Protein AF-A0AAW2SWG0-F1 (afdb_monomer)

Secondary structure (DSSP, 8-state):
------------SPPTT----EEE-GGG-SSS---EEEEEES---TTB-SSSPPEEEE-TTSEEEEEE-BSSTTSPPEEEEEEEEEPPTT-EEEEE-SS-EEEEEEEEEEEEEEEESGGGTGGG-PPP------------------------------

Structure (mmCIF, N/CA/C/O backbone):
data_AF-A0AAW2SWG0-F1
#
_entry.id   AF-A0AAW2SWG0-F1
#
loop_
_atom_site.group_PDB
_atom_site.id
_atom_site.type_symbol
_atom_site.label_atom_id
_atom_site.label_alt_id
_atom_site.label_comp_id
_atom_site.label_asym_id
_atom_site.label_entity_id
_atom_site.label_seq_id
_atom_site.pdbx_PDB_ins_code
_atom_site.Cartn_x
_atom_site.Cartn_y
_atom_site.Cartn_z
_atom_site.occupancy
_atom_site.B_iso_or_equiv
_atom_site.auth_seq_id
_atom_site.auth_comp_id
_atom_site.auth_asym_id
_atom_site.auth_atom_id
_atom_site.pdbx_PDB_model_num
ATOM 1 N N . MET A 1 1 ? 18.431 31.755 -22.287 1.00 36.84 1 MET A N 1
ATOM 2 C CA . MET A 1 1 ? 17.868 30.401 -22.483 1.00 36.84 1 MET A CA 1
ATOM 3 C C . MET A 1 1 ? 18.322 29.543 -21.317 1.00 36.84 1 MET A C 1
ATOM 5 O O . MET A 1 1 ? 19.520 29.498 -21.082 1.00 36.84 1 MET A O 1
ATOM 9 N N . ALA A 1 2 ? 17.406 28.931 -20.565 1.00 37.53 2 ALA A N 1
ATOM 10 C CA . ALA A 1 2 ? 17.761 27.982 -19.509 1.00 37.53 2 ALA A CA 1
ATOM 11 C C . ALA A 1 2 ? 17.718 26.562 -20.091 1.00 37.53 2 ALA A C 1
ATOM 13 O O . ALA A 1 2 ? 16.670 26.133 -20.570 1.00 37.53 2 ALA A O 1
ATOM 14 N N . GLY A 1 3 ? 18.856 25.865 -20.097 1.00 44.31 3 GLY A N 1
ATOM 15 C CA . GLY A 1 3 ? 18.927 24.469 -20.525 1.00 44.31 3 GLY A CA 1
ATOM 16 C C . GLY A 1 3 ? 18.360 23.554 -19.443 1.00 44.31 3 GLY A C 1
ATOM 17 O O . GLY A 1 3 ? 18.832 23.576 -18.308 1.00 44.31 3 GLY A O 1
ATOM 18 N N . ILE A 1 4 ? 17.346 22.762 -19.790 1.00 52.12 4 ILE A N 1
ATOM 19 C CA . ILE A 1 4 ? 16.762 21.763 -18.891 1.00 52.12 4 ILE A CA 1
ATOM 20 C C . ILE A 1 4 ? 17.564 20.470 -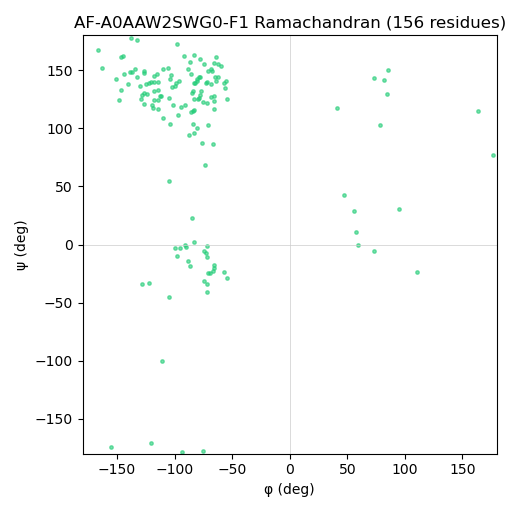19.064 1.00 52.12 4 ILE A C 1
ATOM 22 O O . ILE A 1 4 ? 17.300 19.681 -19.971 1.00 52.12 4 ILE A O 1
ATOM 26 N N . ASN A 1 5 ? 18.573 20.267 -18.217 1.00 50.31 5 ASN A N 1
ATOM 27 C CA . ASN A 1 5 ? 19.383 19.050 -18.236 1.00 50.31 5 ASN A CA 1
ATOM 28 C C . ASN A 1 5 ? 18.612 17.885 -17.591 1.00 50.31 5 ASN A C 1
ATOM 30 O O . ASN A 1 5 ? 18.75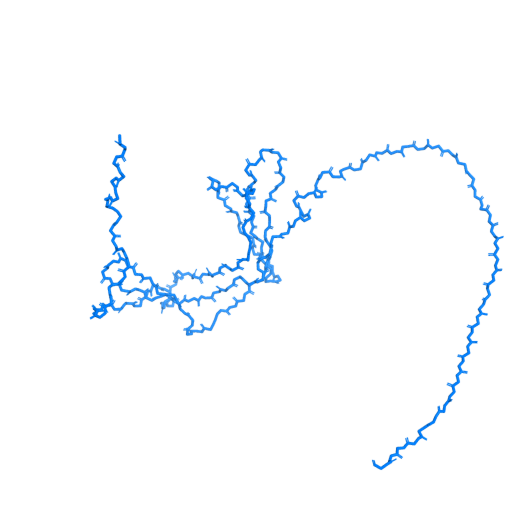2 17.616 -16.399 1.00 50.31 5 ASN A O 1
ATOM 34 N N . ASN A 1 6 ? 17.814 17.178 -18.395 1.00 52.88 6 ASN A N 1
ATOM 35 C CA . ASN A 1 6 ? 17.182 15.906 -18.027 1.00 52.88 6 ASN A CA 1
ATOM 36 C C . ASN A 1 6 ? 18.218 14.765 -18.020 1.00 52.88 6 ASN A C 1
ATOM 38 O O . ASN A 1 6 ? 18.191 13.888 -18.881 1.00 52.88 6 ASN A O 1
ATOM 42 N N . SER A 1 7 ? 19.157 14.786 -17.074 1.00 59.69 7 SER A N 1
ATOM 43 C CA . SER A 1 7 ? 20.226 13.787 -16.979 1.00 59.69 7 SER A CA 1
ATOM 44 C C . SER A 1 7 ? 20.301 13.143 -15.592 1.00 59.69 7 SER A C 1
ATOM 46 O O . SER A 1 7 ? 20.613 13.824 -14.616 1.00 59.69 7 SER A O 1
ATOM 48 N N . ASN A 1 8 ? 20.145 11.813 -15.572 1.00 54.28 8 ASN A N 1
ATOM 49 C CA . ASN A 1 8 ? 20.609 10.871 -14.538 1.00 54.28 8 ASN A CA 1
ATOM 50 C C . ASN A 1 8 ? 19.640 10.438 -13.416 1.00 54.28 8 ASN A C 1
ATOM 52 O O . ASN A 1 8 ? 20.111 10.033 -12.354 1.00 54.28 8 ASN A O 1
ATOM 56 N N . GLU A 1 9 ? 18.327 10.368 -13.658 1.00 50.59 9 GLU A N 1
ATOM 57 C CA . GLU A 1 9 ? 17.571 9.257 -13.049 1.00 50.59 9 GLU A CA 1
ATOM 58 C C . GLU A 1 9 ? 17.735 8.041 -13.979 1.00 50.59 9 GLU A C 1
ATOM 60 O O . GLU A 1 9 ? 17.338 8.123 -15.147 1.00 50.59 9 GLU A O 1
ATOM 65 N N . PRO A 1 10 ? 18.391 6.944 -13.549 1.00 59.41 10 PRO A N 1
ATOM 66 C CA . PRO A 1 10 ? 18.485 5.750 -14.379 1.00 59.41 10 PRO A CA 1
ATOM 67 C C . PRO A 1 10 ? 17.078 5.203 -14.625 1.00 59.41 10 PRO A C 1
ATOM 69 O O . PRO A 1 10 ? 16.231 5.238 -13.733 1.00 59.41 10 PRO A O 1
ATOM 72 N N . SER A 1 11 ? 16.828 4.660 -15.819 1.00 68.06 11 SER A N 1
ATOM 73 C CA . SER A 1 11 ? 15.576 3.954 -16.108 1.00 68.06 11 SER A CA 1
ATOM 74 C C . SER A 1 11 ? 15.509 2.673 -15.274 1.00 68.06 11 SER A C 1
ATOM 76 O O . SER A 1 11 ? 15.877 1.599 -15.740 1.00 68.06 11 SER A O 1
ATOM 78 N N . THR A 1 12 ? 15.016 2.793 -14.043 1.00 76.62 12 THR A N 1
ATOM 79 C CA . THR A 1 12 ? 14.764 1.687 -13.111 1.00 76.62 12 THR A CA 1
ATOM 80 C C . THR A 1 12 ? 13.567 0.833 -13.523 1.00 76.62 12 THR A C 1
ATOM 82 O O . THR A 1 12 ? 13.271 -0.148 -12.856 1.00 76.62 12 THR A O 1
ATOM 85 N N . ALA A 1 13 ? 12.873 1.164 -14.616 1.00 87.81 13 ALA A N 1
ATOM 86 C CA . ALA A 1 13 ? 11.860 0.298 -15.204 1.00 87.81 13 ALA A CA 1
ATOM 87 C C . ALA A 1 13 ? 12.506 -0.928 -15.887 1.00 87.81 13 ALA A C 1
ATOM 89 O O . ALA A 1 13 ? 13.524 -0.774 -16.570 1.00 87.81 13 ALA A O 1
ATOM 90 N N . PRO A 1 14 ? 11.917 -2.133 -15.764 1.00 91.31 14 PRO A N 1
ATOM 91 C CA . PRO A 1 14 ? 12.372 -3.299 -16.513 1.00 91.31 14 PRO A CA 1
ATOM 92 C C . PRO A 1 14 ? 12.164 -3.071 -18.014 1.00 91.31 14 PRO A C 1
ATOM 94 O O . PRO A 1 14 ? 11.156 -2.502 -18.438 1.00 91.31 14 PRO A O 1
ATOM 97 N N . GLN A 1 15 ? 13.118 -3.519 -18.825 1.00 91.94 15 GLN A N 1
ATOM 98 C CA . GLN A 1 15 ? 13.037 -3.405 -20.277 1.00 91.94 15 GLN A CA 1
ATOM 99 C C . GLN A 1 15 ? 12.152 -4.511 -20.857 1.00 91.94 15 GLN A C 1
ATOM 101 O O . GLN A 1 15 ? 12.180 -5.651 -20.391 1.00 91.94 15 GLN A O 1
ATOM 106 N N . ALA A 1 16 ? 11.382 -4.167 -21.891 1.00 90.75 16 ALA A N 1
ATOM 107 C CA . ALA A 1 16 ? 10.619 -5.139 -22.665 1.00 90.75 16 ALA A CA 1
ATOM 108 C C . ALA A 1 16 ? 11.547 -6.182 -23.313 1.00 90.75 16 ALA A C 1
ATOM 110 O O . ALA A 1 16 ? 12.724 -5.914 -23.553 1.00 90.75 16 ALA A O 1
ATOM 111 N N . ASP A 1 17 ? 11.003 -7.373 -23.564 1.00 91.44 17 ASP A N 1
ATOM 112 C CA . ASP A 1 17 ? 11.646 -8.487 -24.281 1.00 91.44 17 ASP A CA 1
ATOM 113 C C . ASP A 1 17 ? 12.978 -8.999 -23.689 1.00 91.44 17 ASP A C 1
ATOM 115 O O . ASP A 1 17 ? 13.658 -9.842 -24.279 1.00 91.44 17 ASP A O 1
ATOM 119 N N . ARG A 1 18 ? 13.330 -8.556 -22.474 1.00 93.88 18 ARG A N 1
ATOM 120 C CA . ARG A 1 18 ? 14.480 -9.032 -21.702 1.00 93.88 18 ARG A CA 1
ATOM 121 C C . ARG A 1 18 ? 14.044 -10.002 -20.605 1.00 93.88 18 ARG A C 1
ATOM 123 O O . ARG A 1 18 ? 13.113 -9.742 -19.847 1.00 93.88 18 ARG A O 1
ATOM 130 N N . TRP A 1 19 ? 14.781 -11.103 -20.479 1.00 95.19 19 TRP A N 1
ATOM 131 C CA . TRP A 1 19 ? 14.636 -12.044 -19.370 1.00 95.19 19 TRP A CA 1
ATOM 132 C C . TRP A 1 19 ? 15.363 -11.538 -18.120 1.00 95.19 19 TRP A C 1
ATOM 134 O O . TRP A 1 19 ? 16.472 -11.004 -18.197 1.00 95.19 19 TRP A O 1
ATOM 144 N N . TYR A 1 20 ? 14.731 -11.742 -16.967 1.00 95.44 20 TYR A N 1
ATOM 145 C CA . TYR A 1 20 ? 15.202 -11.305 -15.657 1.00 95.44 20 TYR A CA 1
ATOM 146 C C . TYR A 1 20 ? 15.086 -12.449 -14.650 1.00 95.44 20 TYR A C 1
ATOM 148 O O . TYR A 1 20 ? 14.120 -13.214 -14.681 1.00 95.44 20 TYR A O 1
ATOM 156 N N . ASN A 1 21 ? 16.046 -12.545 -13.730 1.00 96.44 21 ASN A N 1
ATOM 157 C CA . ASN A 1 21 ? 15.982 -13.520 -12.645 1.00 96.44 21 ASN A CA 1
ATOM 158 C C . ASN A 1 21 ? 14.857 -13.155 -11.667 1.00 96.44 21 ASN A C 1
ATOM 160 O O . ASN A 1 21 ? 14.704 -11.988 -11.303 1.00 96.44 21 ASN A O 1
ATOM 164 N N . LEU A 1 22 ? 14.110 -14.164 -11.214 1.00 96.12 22 LEU A N 1
ATOM 165 C CA . LEU A 1 22 ? 13.064 -14.033 -10.202 1.00 96.12 22 LEU A CA 1
ATOM 166 C C . LEU A 1 22 ? 13.487 -14.742 -8.915 1.00 96.12 22 LEU A C 1
ATOM 168 O O . LEU A 1 22 ? 13.819 -15.925 -8.930 1.00 96.12 22 LEU A O 1
ATOM 172 N N . THR A 1 23 ? 13.424 -14.032 -7.792 1.00 95.75 23 THR A N 1
ATOM 173 C CA . THR A 1 23 ? 13.702 -14.577 -6.457 1.00 95.75 23 THR A CA 1
ATOM 174 C C . THR A 1 23 ? 12.472 -14.487 -5.556 1.00 95.75 23 THR A C 1
ATOM 176 O O . THR A 1 23 ? 11.692 -13.535 -5.634 1.00 95.75 23 THR A O 1
ATOM 179 N N . LEU A 1 24 ? 12.292 -15.476 -4.675 1.00 93.62 24 LEU A N 1
ATOM 180 C CA . LEU A 1 24 ? 11.300 -15.404 -3.601 1.00 93.62 24 LEU A CA 1
ATOM 181 C C . LEU A 1 24 ? 11.893 -14.637 -2.415 1.00 93.62 24 LEU A C 1
ATOM 183 O O . LEU A 1 24 ? 12.963 -14.979 -1.905 1.00 93.62 24 LEU A O 1
ATOM 187 N N . GLY A 1 25 ? 11.195 -13.589 -1.988 1.00 92.00 25 GLY A N 1
ATOM 188 C CA . GLY A 1 25 ? 11.597 -12.734 -0.882 1.00 92.00 25 GLY A CA 1
ATOM 189 C C . GLY A 1 25 ? 11.386 -13.356 0.500 1.00 92.00 25 GLY A C 1
ATOM 190 O O . GLY A 1 25 ? 10.977 -14.511 0.649 1.00 92.00 25 GLY A O 1
ATOM 191 N N . SER A 1 26 ? 11.693 -12.590 1.550 1.00 91.31 26 SER A N 1
ATOM 192 C CA . SER A 1 26 ? 11.654 -13.114 2.922 1.00 91.31 26 SER A CA 1
ATOM 193 C C . SER A 1 26 ? 10.237 -13.405 3.413 1.00 91.31 26 SER A C 1
ATOM 195 O O . SER A 1 26 ? 10.075 -14.274 4.263 1.00 91.31 26 SER A O 1
ATOM 197 N N . SER A 1 27 ? 9.218 -12.748 2.851 1.00 90.56 27 SER A N 1
ATOM 198 C CA . SER A 1 27 ? 7.790 -12.984 3.133 1.00 90.56 27 SER A CA 1
ATOM 199 C C . SER A 1 27 ? 7.327 -14.436 2.962 1.00 90.56 27 SER A C 1
ATOM 201 O O . SER A 1 27 ? 6.397 -14.847 3.651 1.00 90.56 27 SER A O 1
ATOM 203 N N . PHE A 1 28 ? 7.973 -15.205 2.079 1.00 88.62 28 PHE A N 1
ATOM 204 C CA . PHE A 1 28 ? 7.670 -16.616 1.810 1.00 88.62 28 PHE A CA 1
ATOM 205 C C . PHE A 1 28 ? 8.331 -17.593 2.799 1.00 88.62 28 PHE A C 1
ATOM 207 O O . PHE A 1 28 ? 8.195 -18.801 2.641 1.00 88.62 28 PHE A O 1
ATOM 214 N N . LYS A 1 29 ? 9.067 -17.097 3.804 1.00 86.88 29 LYS A N 1
ATOM 215 C CA . LYS A 1 29 ? 9.724 -17.921 4.830 1.00 86.88 29 LYS A CA 1
ATOM 216 C C . LYS A 1 29 ? 8.886 -17.951 6.110 1.00 86.88 29 LYS A C 1
ATOM 218 O O . LYS A 1 29 ? 8.390 -16.913 6.551 1.00 86.88 29 LYS A O 1
ATOM 223 N N . ASP A 1 30 ? 8.774 -19.116 6.743 1.00 71.62 30 ASP A N 1
ATOM 224 C CA . ASP A 1 30 ? 7.912 -19.291 7.923 1.00 71.62 30 ASP A CA 1
ATOM 225 C C . ASP A 1 30 ? 8.476 -18.657 9.205 1.00 71.62 30 ASP A C 1
ATOM 227 O O . ASP A 1 30 ? 7.719 -18.160 10.040 1.00 71.62 30 ASP A O 1
ATOM 231 N N . GLN A 1 31 ? 9.804 -18.607 9.367 1.00 62.44 31 GLN A N 1
ATOM 232 C CA . GLN A 1 31 ? 10.417 -17.951 10.526 1.00 62.44 31 GLN A CA 1
ATOM 233 C C . GLN A 1 31 ? 10.552 -16.435 10.339 1.00 62.44 31 GLN A C 1
ATOM 235 O O . GLN A 1 31 ? 11.326 -15.963 9.508 1.00 62.44 31 GLN A O 1
ATOM 240 N N . ASN A 1 32 ? 9.836 -15.691 11.190 1.00 60.19 32 ASN A N 1
ATOM 241 C CA . ASN A 1 32 ? 9.989 -14.253 11.450 1.00 60.19 32 ASN A CA 1
ATOM 242 C C . ASN A 1 32 ? 10.096 -13.368 10.188 1.00 60.19 32 ASN A C 1
ATOM 244 O O . ASN A 1 32 ? 10.932 -12.469 10.093 1.00 60.19 32 ASN A O 1
ATOM 248 N N . SER A 1 33 ? 9.256 -13.650 9.193 1.00 71.25 33 SER A N 1
ATOM 249 C CA . SER A 1 33 ? 9.274 -12.965 7.904 1.00 71.25 33 SER A CA 1
ATOM 250 C C . SER A 1 33 ? 8.618 -11.585 7.924 1.00 71.25 33 SER A C 1
ATOM 252 O O . SER A 1 33 ? 7.582 -11.369 8.559 1.00 71.25 33 SER A O 1
ATOM 254 N N . SER A 1 34 ? 9.193 -10.660 7.147 1.00 80.62 34 SER A N 1
ATOM 255 C CA . SER A 1 34 ? 8.643 -9.325 6.902 1.00 80.62 34 SER A CA 1
ATOM 256 C C . SER A 1 34 ? 7.204 -9.407 6.385 1.00 80.62 34 SER A C 1
ATOM 258 O O . SER A 1 34 ? 6.922 -10.066 5.382 1.00 80.62 34 SER A O 1
ATOM 260 N N . LYS A 1 35 ? 6.278 -8.725 7.066 1.00 87.56 35 LYS A N 1
ATOM 261 C CA . LYS A 1 35 ? 4.847 -8.749 6.736 1.00 87.56 35 LYS A CA 1
ATOM 262 C C . LYS A 1 35 ? 4.458 -7.543 5.888 1.00 87.56 35 LYS A C 1
ATOM 264 O O . LYS A 1 35 ? 4.437 -6.413 6.368 1.00 87.56 35 LYS A O 1
ATOM 269 N N . PHE A 1 36 ? 4.115 -7.799 4.628 1.00 91.50 36 PHE A N 1
ATOM 270 C CA . PHE A 1 36 ? 3.686 -6.773 3.680 1.00 91.50 36 PHE A CA 1
ATOM 271 C C . PHE A 1 36 ? 2.186 -6.486 3.813 1.00 91.50 36 PHE A C 1
ATOM 273 O O . PHE A 1 36 ? 1.357 -7.403 3.810 1.00 91.50 36 PHE A O 1
ATOM 280 N N . CYS A 1 37 ? 1.847 -5.200 3.920 1.00 92.19 37 CYS A N 1
ATOM 281 C CA . CYS A 1 37 ? 0.480 -4.708 4.052 1.00 92.19 37 CYS A CA 1
ATOM 282 C C . CYS A 1 37 ? 0.207 -3.590 3.036 1.00 92.19 37 CYS A C 1
ATOM 284 O O . CYS A 1 37 ? 1.035 -2.695 2.876 1.00 92.19 37 CYS A O 1
ATOM 286 N N . THR A 1 38 ? -0.950 -3.611 2.370 1.00 93.94 38 THR A N 1
ATOM 287 C CA . THR A 1 38 ? -1.335 -2.578 1.387 1.00 93.94 38 THR A CA 1
ATOM 288 C C . THR A 1 38 ? -2.375 -1.613 1.946 1.00 93.94 38 THR A C 1
ATOM 290 O O . THR A 1 38 ? -3.332 -2.051 2.583 1.00 93.94 38 THR A O 1
ATOM 293 N N . PHE A 1 39 ? -2.272 -0.331 1.598 1.00 94.62 39 PHE A N 1
ATOM 294 C CA . PHE A 1 39 ? -3.224 0.715 1.976 1.00 94.62 39 PHE A CA 1
ATOM 295 C C . PHE A 1 39 ? -3.817 1.324 0.707 1.00 94.62 39 PHE A C 1
ATOM 297 O O . PHE A 1 39 ? -3.075 1.868 -0.108 1.00 94.62 39 PHE A O 1
ATOM 304 N N . ARG A 1 40 ? -5.142 1.242 0.530 1.00 90.81 40 ARG A N 1
ATOM 305 C CA . ARG A 1 40 ? -5.841 1.870 -0.603 1.00 90.81 40 ARG A CA 1
ATOM 306 C C . ARG A 1 40 ? -6.773 2.966 -0.103 1.00 90.81 40 ARG A C 1
ATOM 308 O O . ARG A 1 40 ? -7.733 2.672 0.605 1.00 90.81 40 ARG A O 1
ATOM 315 N N . TYR A 1 41 ? -6.487 4.196 -0.515 1.00 91.62 41 TYR A N 1
ATOM 316 C CA . TYR A 1 41 ? -7.275 5.398 -0.262 1.00 91.62 41 TYR A CA 1
ATOM 317 C C . TYR A 1 41 ? -7.578 6.097 -1.592 1.00 91.62 41 TYR A C 1
ATOM 319 O O . TYR A 1 41 ? -6.752 6.068 -2.503 1.00 91.62 41 TYR A O 1
ATOM 327 N N . ASP A 1 42 ? -8.739 6.743 -1.691 1.00 89.62 42 ASP A N 1
ATOM 328 C CA . ASP A 1 42 ? -9.193 7.380 -2.939 1.00 89.62 42 ASP A CA 1
ATOM 329 C C . ASP A 1 42 ? -8.908 8.898 -2.980 1.00 89.62 42 ASP A C 1
ATOM 331 O O . ASP A 1 42 ? -9.055 9.541 -4.015 1.00 89.62 42 ASP A O 1
ATOM 335 N N . PHE A 1 43 ? -8.493 9.496 -1.854 1.00 89.44 43 PHE A N 1
ATOM 336 C CA . PHE A 1 43 ? -8.211 10.931 -1.739 1.00 89.44 43 PHE A CA 1
ATOM 337 C C . PHE A 1 43 ? -7.072 11.212 -0.753 1.00 89.44 43 PHE A C 1
ATOM 339 O O . PHE A 1 43 ? -7.093 10.712 0.372 1.00 89.44 43 PHE A O 1
ATOM 346 N N . LYS A 1 44 ? -6.113 12.062 -1.146 1.00 89.56 44 LYS A N 1
ATOM 347 C CA . LYS A 1 44 ? -5.071 12.604 -0.263 1.00 89.56 44 LYS A CA 1
ATOM 348 C C . LYS A 1 44 ? -5.322 14.100 -0.020 1.00 89.56 44 LYS A C 1
ATOM 350 O O . LYS A 1 44 ? -5.107 14.885 -0.942 1.00 89.56 44 LYS A O 1
ATOM 355 N N . PRO A 1 45 ? -5.745 14.516 1.188 1.00 91.25 45 PRO A N 1
ATOM 356 C CA . PRO A 1 45 ? -5.878 15.926 1.537 1.00 91.25 45 PRO A CA 1
ATOM 357 C C . PRO A 1 45 ? -4.558 16.688 1.370 1.00 91.25 45 PRO A C 1
ATOM 359 O O . PRO A 1 45 ? -3.497 16.208 1.775 1.00 91.25 45 PRO A O 1
ATOM 362 N N . ALA A 1 46 ? -4.636 17.911 0.840 1.00 92.62 46 ALA A N 1
ATOM 363 C CA . ALA A 1 46 ? -3.495 18.827 0.750 1.00 92.62 46 ALA A CA 1
ATOM 364 C C . ALA A 1 46 ? -2.987 19.297 2.129 1.00 92.62 46 ALA A C 1
ATOM 366 O O . ALA A 1 46 ? -1.859 19.765 2.239 1.00 92.62 46 ALA A O 1
ATOM 367 N N . SER A 1 47 ? -3.802 19.142 3.177 1.00 91.88 47 SER A N 1
ATOM 368 C CA . SER A 1 47 ? -3.478 19.487 4.563 1.00 91.88 47 SER A CA 1
ATOM 369 C C . SER A 1 47 ? -2.522 18.514 5.262 1.00 91.88 47 SER A C 1
ATOM 371 O O . SER A 1 47 ? -2.128 18.792 6.387 1.00 91.88 47 SER A O 1
ATOM 373 N N . ILE A 1 48 ? -2.140 17.387 4.650 1.00 93.94 48 ILE A N 1
ATOM 374 C CA . ILE A 1 48 ? -1.166 16.460 5.249 1.00 93.94 48 ILE A CA 1
ATOM 375 C C . ILE A 1 48 ? 0.236 17.072 5.205 1.00 93.94 48 ILE A C 1
ATOM 377 O O . ILE A 1 48 ? 0.772 17.311 4.120 1.00 93.94 48 ILE A O 1
ATOM 381 N N . ASP A 1 49 ? 0.860 17.230 6.373 1.00 93.56 49 ASP A N 1
ATOM 382 C CA . ASP A 1 49 ? 2.295 17.493 6.453 1.00 93.56 49 ASP A CA 1
ATOM 383 C C . ASP A 1 49 ? 3.076 16.268 5.946 1.00 93.56 49 ASP A C 1
ATOM 385 O O . ASP A 1 49 ? 2.901 15.146 6.423 1.00 93.56 49 ASP A O 1
ATOM 389 N N . LYS A 1 50 ? 3.931 16.486 4.943 1.00 91.81 50 LYS A N 1
ATOM 390 C CA . LYS A 1 50 ? 4.778 15.450 4.332 1.00 91.81 50 LYS A CA 1
ATOM 391 C C . LYS A 1 50 ? 6.123 15.287 5.047 1.00 91.81 50 LYS A C 1
ATOM 393 O O . LYS A 1 50 ? 6.805 14.299 4.801 1.00 91.81 50 LYS A O 1
ATOM 398 N N . ASN A 1 51 ? 6.500 16.243 5.897 1.00 93.19 51 ASN A N 1
ATOM 399 C CA . ASN A 1 51 ? 7.780 16.262 6.606 1.00 93.19 51 ASN A CA 1
ATOM 400 C C . ASN A 1 51 ? 7.723 15.477 7.927 1.00 93.19 51 ASN A C 1
ATOM 402 O O . ASN A 1 51 ? 8.757 15.086 8.465 1.00 93.19 51 ASN A O 1
ATOM 406 N N . GLN A 1 52 ? 6.518 15.225 8.445 1.00 91.88 52 GLN A N 1
ATOM 407 C CA . GLN A 1 52 ? 6.288 14.458 9.667 1.00 91.88 52 GLN A CA 1
ATOM 408 C C . GLN A 1 52 ? 5.800 13.037 9.361 1.00 91.88 52 GLN A C 1
ATOM 410 O O . GLN A 1 52 ? 5.064 12.786 8.406 1.00 91.88 52 GLN A O 1
ATOM 415 N N . ARG A 1 53 ? 6.208 12.081 10.204 1.00 94.38 53 ARG A N 1
ATOM 416 C CA . ARG A 1 53 ? 5.742 10.691 10.118 1.00 94.38 53 ARG A CA 1
ATOM 417 C C . ARG A 1 53 ? 4.290 10.596 10.591 1.00 94.38 53 ARG A C 1
ATOM 419 O O . ARG A 1 53 ? 3.929 11.199 11.598 1.00 94.38 53 ARG A O 1
ATOM 426 N N . GLY A 1 54 ? 3.484 9.806 9.886 1.00 93.12 54 GLY A N 1
ATOM 427 C CA . GLY A 1 54 ? 2.159 9.410 10.361 1.00 93.12 54 GLY A CA 1
ATOM 428 C C . GLY A 1 54 ? 2.228 8.295 11.409 1.00 93.12 54 GLY A C 1
ATOM 429 O O . GLY A 1 54 ? 3.214 7.559 11.480 1.00 93.12 54 GLY A O 1
ATOM 430 N N . ALA A 1 55 ? 1.160 8.152 12.189 1.00 94.62 55 ALA A N 1
ATOM 431 C CA . ALA A 1 55 ? 0.951 7.054 13.127 1.00 94.62 55 ALA A CA 1
ATOM 432 C C . ALA A 1 55 ? -0.100 6.069 12.590 1.00 94.62 55 ALA A C 1
ATOM 434 O O . ALA A 1 55 ? -0.997 6.438 11.830 1.00 94.62 55 ALA A O 1
ATOM 435 N N . LEU A 1 56 ? 0.010 4.801 12.991 1.00 94.50 56 LEU A N 1
ATOM 436 C CA . LEU A 1 56 ? -0.944 3.755 12.638 1.00 94.50 56 LEU A CA 1
ATOM 437 C C . LEU A 1 56 ? -1.404 3.014 13.889 1.00 94.50 56 LEU A C 1
ATOM 439 O O . LEU A 1 56 ? -0.597 2.449 14.624 1.00 94.50 56 LEU A O 1
ATOM 443 N N . HIS A 1 57 ? -2.717 2.963 14.076 1.00 94.56 57 HIS A N 1
ATOM 444 C CA . HIS A 1 57 ? -3.367 2.298 15.193 1.00 94.56 57 HIS A CA 1
ATOM 445 C C . HIS A 1 57 ? -4.258 1.175 14.656 1.00 94.56 57 HIS A C 1
ATOM 447 O O . HIS A 1 57 ? -5.127 1.410 13.818 1.00 94.56 57 HIS A O 1
ATOM 453 N N . LYS A 1 58 ? -4.045 -0.056 15.134 1.00 92.06 58 LYS A N 1
ATOM 454 C CA . LYS A 1 58 ? -4.949 -1.193 14.904 1.00 92.06 58 LYS A CA 1
ATOM 455 C C . LYS A 1 58 ? -5.734 -1.451 16.188 1.00 92.06 58 LYS A C 1
ATOM 457 O O . LYS A 1 58 ? -5.124 -1.666 17.233 1.00 92.06 58 LYS A O 1
ATOM 462 N N . SER A 1 59 ? -7.058 -1.485 16.103 1.00 90.31 59 SER A N 1
ATOM 463 C CA . SER A 1 59 ? -7.938 -1.867 17.210 1.00 90.31 59 SER A CA 1
ATOM 464 C C . SER A 1 59 ? -8.381 -3.338 17.113 1.00 90.31 59 SER A C 1
ATOM 466 O O . SER A 1 59 ? -8.051 -4.058 16.164 1.00 90.31 59 SER A O 1
ATOM 468 N N . LYS A 1 60 ? -9.066 -3.830 18.155 1.00 83.62 60 LYS A N 1
ATOM 469 C CA . LYS A 1 60 ? -9.446 -5.252 18.298 1.00 83.62 60 LYS A CA 1
ATOM 470 C C . LYS A 1 60 ? -10.542 -5.694 17.315 1.00 83.62 60 LYS A C 1
ATOM 472 O O . LYS A 1 60 ? -10.611 -6.864 16.972 1.00 83.62 60 LYS A O 1
ATOM 477 N N . ASP A 1 61 ? -11.349 -4.756 16.838 1.00 89.00 61 ASP A N 1
ATOM 478 C CA . ASP A 1 61 ? -12.473 -4.898 15.902 1.00 89.00 61 ASP A CA 1
ATOM 479 C C . ASP A 1 61 ? -12.047 -4.870 14.419 1.00 89.00 61 ASP A C 1
ATOM 481 O O . ASP A 1 61 ? -12.830 -4.514 13.543 1.00 89.00 61 ASP A O 1
ATOM 485 N N . ASN A 1 62 ? -10.784 -5.197 14.117 1.00 91.38 62 ASN A N 1
ATOM 486 C CA . ASN A 1 62 ? -10.164 -5.093 12.785 1.00 91.38 62 ASN A CA 1
ATOM 487 C C . ASN A 1 62 ? -10.146 -3.686 12.156 1.00 91.38 62 ASN A C 1
ATOM 489 O O . ASN A 1 62 ? -9.576 -3.516 11.074 1.00 91.38 62 ASN A O 1
ATOM 493 N N . LYS A 1 63 ? -10.680 -2.663 12.825 1.00 94.31 63 LYS A N 1
ATOM 494 C CA . LYS A 1 63 ? -10.540 -1.267 12.419 1.00 94.31 63 LYS A CA 1
ATOM 495 C C . LYS A 1 63 ? -9.071 -0.822 12.491 1.00 94.31 63 LYS A C 1
ATOM 497 O O . LYS A 1 63 ? -8.275 -1.260 13.328 1.00 94.31 63 LYS A O 1
ATOM 502 N N . VAL A 1 64 ? -8.705 0.027 11.538 1.00 95.69 64 VAL A N 1
ATOM 503 C CA . VAL A 1 64 ? -7.387 0.647 11.414 1.00 95.69 64 VAL A CA 1
ATOM 504 C C . VAL A 1 64 ? -7.582 2.146 11.272 1.00 95.69 64 VAL A C 1
ATOM 506 O O . VAL A 1 64 ? -8.328 2.595 10.401 1.00 95.69 64 VAL A O 1
ATOM 509 N N . THR A 1 65 ? -6.873 2.904 12.100 1.00 95.50 65 THR A N 1
ATOM 510 C CA . THR A 1 65 ? -6.812 4.362 12.039 1.00 95.50 65 THR A CA 1
ATOM 511 C C . THR A 1 65 ? -5.399 4.775 11.641 1.00 95.50 65 THR A C 1
ATOM 513 O O . THR A 1 65 ? -4.426 4.331 12.251 1.00 95.50 65 THR A O 1
ATOM 516 N N . VAL A 1 66 ? -5.279 5.607 10.608 1.00 95.38 66 VAL A N 1
ATOM 517 C CA . VAL A 1 66 ? -4.012 6.197 10.157 1.00 95.38 66 VAL A CA 1
ATOM 518 C C . VAL A 1 66 ? -4.085 7.698 10.380 1.00 95.38 66 VAL A C 1
ATOM 520 O O . VAL A 1 66 ? -5.006 8.355 9.901 1.00 95.38 66 VAL A O 1
ATOM 523 N N . GLU A 1 67 ? -3.128 8.235 11.119 1.00 95.25 67 GLU A N 1
ATOM 524 C CA . GLU A 1 67 ? -3.117 9.616 11.584 1.00 95.25 67 GLU A CA 1
ATOM 525 C C . GLU A 1 67 ? -1.911 10.354 10.999 1.00 95.25 67 GLU A C 1
ATOM 527 O O . GLU A 1 67 ? -0.785 9.863 11.057 1.00 95.25 67 GLU A O 1
ATOM 532 N N . PHE A 1 68 ? -2.136 11.547 10.452 1.00 94.75 68 PHE A N 1
ATOM 533 C CA . PHE A 1 68 ? -1.092 12.435 9.952 1.00 94.75 68 PHE A CA 1
ATOM 534 C C . PHE A 1 68 ? -1.222 13.825 10.568 1.00 94.75 68 PHE A C 1
ATOM 536 O O . PHE A 1 68 ? -2.319 14.307 10.853 1.00 94.75 68 PHE A O 1
ATOM 543 N N . GLN A 1 69 ? -0.087 14.497 10.722 1.00 94.44 69 GLN A N 1
ATOM 544 C CA . GLN A 1 69 ? -0.047 15.878 11.187 1.00 94.44 69 GLN A CA 1
ATOM 545 C C . GLN A 1 69 ? -0.582 16.822 10.105 1.00 94.44 69 GLN A C 1
ATOM 547 O O . GLN A 1 69 ? -0.464 16.555 8.905 1.00 94.44 69 GLN A O 1
ATOM 552 N N . ASN A 1 70 ? -1.187 17.927 10.538 1.00 92.88 70 ASN A N 1
ATOM 553 C CA . ASN A 1 70 ? -1.646 18.972 9.636 1.00 92.88 70 ASN A CA 1
ATOM 554 C C . ASN A 1 70 ? -0.481 19.904 9.278 1.00 92.88 70 ASN A C 1
ATOM 556 O O . ASN A 1 70 ? 0.301 20.276 10.149 1.00 92.88 70 ASN A O 1
ATOM 560 N N . ILE A 1 71 ? -0.388 20.308 8.012 1.00 94.69 71 ILE A N 1
ATOM 561 C CA . ILE A 1 71 ? 0.609 21.272 7.529 1.00 94.69 71 ILE A CA 1
ATOM 562 C C . ILE A 1 71 ? 0.383 22.681 8.105 1.00 94.69 71 ILE A C 1
ATOM 564 O O . ILE A 1 71 ? 1.313 23.481 8.165 1.00 94.69 71 ILE A O 1
ATOM 568 N N . GLN A 1 72 ? -0.843 22.993 8.541 1.00 91.88 72 GLN A N 1
ATOM 569 C CA . GLN A 1 72 ? -1.162 24.235 9.244 1.00 91.88 72 GLN A CA 1
ATOM 570 C C . GLN A 1 72 ? -1.010 24.044 10.766 1.00 91.88 72 GLN A C 1
ATOM 572 O O . GLN A 1 72 ? -1.740 23.232 11.345 1.00 91.88 72 GLN A O 1
ATOM 577 N N . PRO A 1 73 ? -0.131 24.810 11.444 1.00 88.44 73 PRO A N 1
ATOM 578 C CA . PRO A 1 73 ? -0.008 24.772 12.899 1.00 88.44 73 PRO A CA 1
ATOM 579 C C . PRO A 1 73 ? -1.344 25.040 13.603 1.00 88.44 73 PRO A C 1
ATOM 581 O O . PRO A 1 73 ? -2.132 25.881 13.174 1.00 88.44 73 PRO A O 1
ATOM 584 N N . GLY A 1 74 ? -1.609 24.311 14.688 1.00 87.00 74 GLY A N 1
ATOM 585 C CA . GLY A 1 74 ? -2.838 24.449 15.478 1.00 87.00 74 GLY A CA 1
ATOM 586 C C . GLY A 1 74 ? -4.110 23.884 14.831 1.00 87.00 74 GLY A C 1
ATOM 587 O O . GLY A 1 74 ? -5.144 23.839 15.494 1.00 87.00 74 GLY A O 1
ATOM 588 N N . LYS A 1 75 ? -4.071 23.411 13.576 1.00 90.56 75 LYS A N 1
ATOM 589 C CA . LYS A 1 75 ? -5.185 22.644 13.002 1.00 90.56 75 LYS A CA 1
ATOM 590 C C . LYS A 1 75 ? -5.152 21.191 13.492 1.00 90.56 75 LYS A C 1
ATOM 592 O O . LYS A 1 75 ? -4.063 20.627 13.626 1.00 90.56 75 LYS A O 1
ATOM 597 N N . PRO A 1 76 ? -6.314 20.552 13.720 1.00 91.56 76 PRO A N 1
ATOM 598 C CA . PRO A 1 76 ? -6.344 19.150 14.109 1.00 91.56 76 PRO A CA 1
ATOM 599 C C . PRO A 1 76 ? -5.787 18.214 13.031 1.00 91.56 76 PRO A C 1
ATOM 601 O O . PRO A 1 76 ? -5.666 18.559 11.848 1.00 91.56 76 PRO A O 1
ATOM 604 N N . LYS A 1 77 ? -5.438 17.010 13.482 1.00 93.00 77 LYS A N 1
ATOM 605 C CA . LYS A 1 77 ? -4.768 15.978 12.692 1.00 93.00 77 LYS A CA 1
ATOM 606 C C . LYS A 1 77 ? -5.663 15.431 11.581 1.00 93.00 77 LYS A C 1
ATOM 608 O O . LYS A 1 77 ? -6.880 15.345 11.720 1.00 93.00 77 LYS A O 1
ATOM 613 N N . VAL A 1 78 ? -5.034 15.019 10.485 1.00 93.88 78 VAL A N 1
ATOM 614 C CA . VAL A 1 78 ? -5.699 14.384 9.346 1.00 93.88 78 VAL A CA 1
ATOM 615 C C . VAL A 1 78 ? -5.817 12.891 9.631 1.00 93.88 78 VAL A C 1
ATOM 617 O O . VAL A 1 78 ? -4.808 12.192 9.713 1.00 93.88 78 VAL A O 1
ATOM 620 N N . ILE A 1 79 ? -7.044 12.398 9.784 1.00 95.06 79 ILE A N 1
ATOM 621 C CA . ILE A 1 79 ? -7.310 11.024 10.220 1.00 95.06 79 ILE A CA 1
ATOM 622 C C . ILE A 1 79 ? -7.994 10.240 9.103 1.00 95.06 79 ILE A C 1
ATOM 624 O O . ILE A 1 79 ? -8.961 10.697 8.497 1.00 95.06 79 ILE A O 1
ATOM 628 N N . PHE A 1 80 ? -7.505 9.033 8.841 1.00 95.44 80 PHE A N 1
ATOM 629 C CA . PHE A 1 80 ? -8.137 8.059 7.963 1.00 95.44 80 PHE A CA 1
ATOM 630 C C . PHE A 1 80 ? -8.571 6.842 8.762 1.00 95.44 80 PHE A C 1
ATOM 632 O O . PHE A 1 80 ? -7.819 6.349 9.598 1.00 95.44 80 PHE A O 1
ATOM 639 N N . GLU A 1 81 ? -9.744 6.310 8.450 1.00 95.38 81 GLU A N 1
ATOM 640 C CA . GLU A 1 81 ? -10.270 5.100 9.071 1.00 95.38 81 GLU A CA 1
ATOM 641 C C . GLU A 1 81 ? -10.609 4.070 7.996 1.00 95.38 81 GLU A C 1
ATOM 643 O O . GLU A 1 81 ? -11.135 4.408 6.936 1.00 95.38 81 GLU A O 1
ATOM 648 N N . GLY A 1 82 ? -10.276 2.810 8.257 1.00 95.12 82 GLY A N 1
ATOM 649 C CA . GLY A 1 82 ? -10.528 1.682 7.368 1.00 95.12 82 GLY A CA 1
ATOM 650 C C . GLY A 1 82 ? -10.595 0.371 8.145 1.00 95.12 82 GLY A C 1
ATOM 651 O O . GLY A 1 82 ? -10.541 0.356 9.3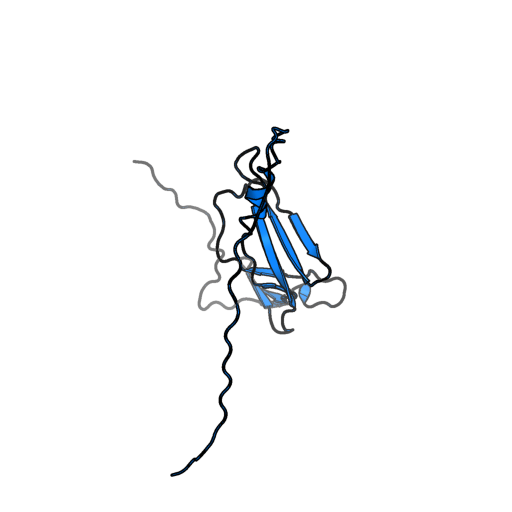75 1.00 95.12 82 GLY A O 1
ATOM 652 N N . THR A 1 83 ? -10.697 -0.744 7.428 1.00 95.25 83 THR A N 1
ATOM 653 C CA . THR A 1 83 ? -10.738 -2.089 8.019 1.00 95.25 83 THR A CA 1
ATOM 654 C C . THR A 1 83 ? -9.615 -2.947 7.474 1.00 95.25 83 THR A C 1
ATOM 656 O O . THR A 1 83 ? -9.322 -2.908 6.279 1.00 95.25 83 THR A O 1
ATOM 659 N N . THR A 1 84 ? -8.990 -3.735 8.344 1.00 94.88 84 THR A N 1
ATOM 660 C CA . THR A 1 84 ? -8.014 -4.730 7.923 1.00 94.88 84 THR A CA 1
ATOM 661 C C . THR A 1 84 ? -8.702 -6.015 7.484 1.00 94.88 84 THR A C 1
ATOM 663 O O . THR A 1 84 ? -9.639 -6.477 8.129 1.00 94.88 84 THR A O 1
ATOM 666 N N . GLU A 1 85 ? -8.191 -6.591 6.408 1.00 94.00 85 GLU A N 1
ATOM 667 C CA . GLU A 1 85 ? -8.564 -7.894 5.866 1.00 94.00 85 GLU A CA 1
ATOM 668 C C . GLU A 1 85 ? -7.263 -8.639 5.535 1.00 94.00 85 GLU A C 1
ATOM 670 O O . GLU A 1 85 ? -6.244 -8.000 5.250 1.00 94.00 85 GLU A O 1
ATOM 675 N N . ASP A 1 86 ? -7.273 -9.967 5.586 1.00 93.50 86 ASP A N 1
ATOM 676 C CA . ASP A 1 86 ? -6.127 -10.779 5.175 1.00 93.50 86 ASP A CA 1
ATOM 677 C C . ASP A 1 86 ? -6.185 -11.033 3.655 1.00 93.50 86 ASP A C 1
ATOM 679 O O . ASP A 1 86 ? -7.263 -11.099 3.059 1.00 93.50 86 ASP A O 1
ATOM 683 N N . TYR A 1 87 ? -5.023 -11.110 3.007 1.00 92.94 87 TYR A N 1
ATOM 684 C CA . TYR A 1 87 ? -4.907 -11.474 1.590 1.00 92.94 87 TYR A CA 1
ATOM 685 C C . TYR A 1 87 ? -4.928 -12.998 1.405 1.00 92.94 87 TYR A C 1
ATOM 687 O O . TYR A 1 87 ? -4.696 -13.748 2.355 1.00 92.94 87 TYR A O 1
ATOM 695 N N . LYS A 1 88 ? -5.177 -13.469 0.176 1.00 89.19 88 LYS A N 1
ATOM 696 C CA . LYS A 1 88 ? -5.034 -14.892 -0.154 1.00 89.19 88 LYS A CA 1
ATOM 697 C C . LYS A 1 88 ? -3.556 -15.256 -0.261 1.00 89.19 88 LYS A C 1
ATOM 699 O O . LYS A 1 88 ? -2.722 -14.428 -0.611 1.00 89.19 88 LYS A O 1
ATOM 704 N N . ASP A 1 89 ? -3.244 -16.529 -0.055 1.00 84.00 89 ASP A N 1
ATOM 705 C CA . ASP A 1 89 ? -1.876 -17.061 -0.089 1.00 84.00 89 ASP A CA 1
ATOM 706 C C . ASP A 1 89 ? -1.115 -16.814 -1.401 1.00 84.00 89 ASP A C 1
ATOM 708 O O . ASP A 1 89 ? 0.114 -16.756 -1.390 1.00 84.00 89 ASP A O 1
ATOM 712 N N . ASN A 1 90 ? -1.847 -16.611 -2.499 1.00 88.75 90 ASN A N 1
ATOM 713 C CA . ASN A 1 90 ? -1.309 -16.364 -3.837 1.00 88.75 90 ASN A CA 1
ATOM 714 C C . ASN A 1 90 ? -1.193 -14.867 -4.193 1.00 88.75 90 ASN A C 1
ATOM 716 O O . ASN A 1 90 ? -0.719 -14.543 -5.281 1.00 88.75 90 ASN A O 1
ATOM 720 N N . ASP A 1 91 ? -1.637 -13.952 -3.324 1.00 93.12 91 ASP A N 1
ATOM 721 C CA . ASP A 1 91 ? -1.518 -12.513 -3.564 1.00 93.12 91 ASP A CA 1
ATOM 722 C C . ASP A 1 91 ? -0.094 -12.044 -3.220 1.00 93.12 91 ASP A C 1
ATOM 724 O O . ASP A 1 91 ? 0.411 -12.245 -2.112 1.00 93.12 91 ASP A O 1
ATOM 728 N N . ALA A 1 92 ? 0.570 -11.388 -4.170 1.00 94.12 92 ALA A N 1
ATOM 729 C CA . ALA A 1 92 ? 1.961 -10.970 -4.041 1.00 94.12 92 ALA A CA 1
ATOM 730 C C . ALA A 1 92 ? 2.225 -9.626 -4.733 1.00 94.12 92 ALA A C 1
ATOM 732 O O . ALA A 1 92 ? 1.452 -9.167 -5.573 1.00 94.12 92 ALA A O 1
ATOM 733 N N . VAL A 1 93 ? 3.339 -8.995 -4.369 1.00 94.31 93 VAL A N 1
ATOM 734 C CA . VAL A 1 93 ? 3.882 -7.797 -5.012 1.00 94.31 93 VAL A CA 1
ATOM 735 C C . VAL A 1 93 ? 5.259 -8.115 -5.585 1.00 94.31 93 VAL A C 1
ATOM 737 O O . VAL A 1 93 ? 6.052 -8.829 -4.970 1.00 94.31 93 VAL A O 1
ATOM 740 N N . LEU A 1 94 ? 5.534 -7.593 -6.778 1.00 94.31 94 LEU A N 1
ATOM 741 C CA . LEU A 1 94 ? 6.811 -7.749 -7.457 1.00 94.31 94 LEU A CA 1
ATOM 742 C C . LEU A 1 94 ? 7.635 -6.472 -7.276 1.00 94.31 9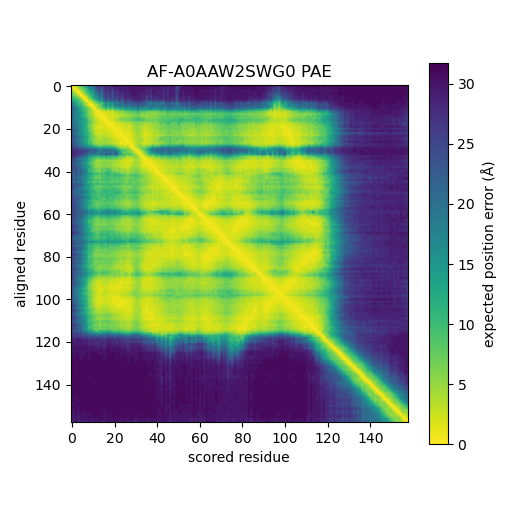4 LEU A C 1
ATOM 744 O O . LEU A 1 94 ? 7.209 -5.393 -7.683 1.00 94.31 94 LEU A O 1
ATOM 748 N N . PHE A 1 95 ? 8.805 -6.598 -6.660 1.00 93.62 95 PHE A N 1
ATOM 749 C CA . PHE A 1 95 ? 9.806 -5.539 -6.604 1.00 93.62 95 PHE A CA 1
ATOM 750 C C . PHE A 1 95 ? 10.822 -5.753 -7.719 1.00 93.62 95 PHE A C 1
ATOM 752 O O . PHE A 1 95 ? 11.222 -6.887 -7.975 1.00 93.62 95 PHE A O 1
ATOM 759 N N . PHE A 1 96 ? 11.254 -4.667 -8.349 1.00 94.31 96 PHE A N 1
ATOM 760 C CA . PHE A 1 96 ? 12.344 -4.657 -9.315 1.00 94.31 96 PHE A CA 1
ATOM 761 C C . PHE A 1 96 ? 13.388 -3.649 -8.839 1.00 94.31 96 PHE A C 1
ATOM 763 O O . PHE A 1 96 ? 13.034 -2.529 -8.471 1.00 94.31 96 PHE A O 1
ATOM 770 N N . ASP A 1 97 ? 14.648 -4.070 -8.779 1.00 91.12 97 ASP A N 1
ATOM 771 C CA . ASP A 1 97 ? 15.773 -3.271 -8.267 1.00 91.12 97 ASP A CA 1
ATOM 772 C C . ASP A 1 97 ? 16.618 -2.618 -9.380 1.00 91.12 97 ASP A C 1
ATOM 774 O O . ASP A 1 97 ? 17.528 -1.845 -9.087 1.00 91.12 97 ASP A O 1
ATOM 778 N N . GLY A 1 98 ? 16.290 -2.893 -10.647 1.00 91.06 98 GLY A N 1
ATOM 779 C CA . GLY A 1 98 ? 17.060 -2.503 -11.832 1.00 91.06 98 GLY A CA 1
ATOM 780 C C . GLY A 1 98 ? 17.723 -3.693 -12.538 1.00 91.06 98 GLY A C 1
ATOM 781 O O . GLY A 1 98 ? 17.956 -3.635 -13.747 1.00 91.06 98 GLY A O 1
ATOM 782 N N . GLU A 1 99 ? 17.965 -4.795 -11.823 1.00 92.00 99 GLU A N 1
ATOM 783 C CA . GLU A 1 99 ? 18.681 -5.976 -12.324 1.00 92.00 99 GLU A CA 1
ATOM 784 C C . GLU A 1 99 ? 17.864 -7.270 -12.227 1.00 92.00 99 GLU A C 1
ATOM 786 O O . GLU A 1 99 ? 18.000 -8.153 -13.077 1.00 92.00 99 GLU A O 1
ATOM 791 N N . SER A 1 100 ? 17.019 -7.398 -11.204 1.00 94.56 100 SER A N 1
ATOM 792 C CA . SER A 1 100 ? 16.295 -8.620 -10.868 1.00 94.56 100 SER A CA 1
ATOM 793 C C . SER A 1 100 ? 14.912 -8.340 -10.282 1.00 94.56 100 SER A C 1
ATOM 795 O O . SER A 1 100 ? 14.613 -7.246 -9.798 1.00 94.56 100 SER A O 1
ATOM 797 N N . PHE A 1 101 ? 14.050 -9.356 -10.315 1.00 96.31 101 PHE A N 1
ATOM 798 C CA . PHE A 1 101 ? 12.760 -9.319 -9.645 1.00 96.31 101 PHE A CA 1
ATOM 799 C C . PHE A 1 101 ? 12.803 -10.067 -8.307 1.00 96.31 101 PHE A C 1
ATOM 801 O O . PHE A 1 101 ? 13.284 -11.201 -8.216 1.00 96.31 101 PHE A O 1
ATOM 808 N N . ARG A 1 102 ? 12.197 -9.472 -7.276 1.00 95.56 102 ARG A N 1
ATOM 809 C CA . ARG A 1 102 ? 11.898 -10.126 -5.996 1.00 95.56 102 ARG A CA 1
ATOM 810 C C . ARG A 1 102 ? 10.394 -10.146 -5.760 1.00 95.56 102 ARG A C 1
ATOM 812 O O . ARG A 1 102 ? 9.767 -9.095 -5.638 1.00 95.56 102 ARG A O 1
ATOM 819 N N . LEU A 1 103 ? 9.818 -11.340 -5.673 1.00 95.38 103 LEU A N 1
ATOM 820 C CA . LEU A 1 103 ? 8.414 -11.534 -5.318 1.00 95.38 103 LEU A CA 1
ATOM 821 C C . LEU A 1 103 ? 8.268 -11.524 -3.794 1.00 95.38 103 LEU A C 1
ATOM 823 O O . LEU A 1 103 ? 8.995 -12.237 -3.105 1.00 95.38 103 LEU A O 1
ATOM 827 N N . GLU A 1 104 ? 7.304 -10.776 -3.262 1.00 94.62 104 GLU A N 1
ATOM 828 C CA . GLU A 1 104 ? 6.954 -10.804 -1.839 1.00 94.62 104 GLU A CA 1
ATOM 829 C C . GLU A 1 104 ? 5.452 -11.064 -1.648 1.00 94.62 104 GLU A C 1
ATOM 831 O O . GLU A 1 104 ? 4.615 -10.382 -2.240 1.00 94.62 104 GLU A O 1
ATOM 836 N N . ARG A 1 105 ? 5.093 -12.024 -0.788 1.00 93.94 105 ARG A N 1
ATOM 837 C CA . ARG A 1 105 ? 3.704 -12.344 -0.438 1.00 93.94 105 ARG A CA 1
ATOM 838 C C . ARG A 1 105 ? 3.049 -11.184 0.312 1.00 93.94 105 ARG A C 1
ATOM 840 O O . ARG A 1 105 ? 3.539 -10.716 1.350 1.00 93.94 105 ARG A O 1
ATOM 847 N N . LEU A 1 106 ? 1.889 -10.761 -0.176 1.00 94.62 106 LEU A N 1
ATOM 848 C CA . LEU A 1 106 ? 1.020 -9.830 0.525 1.00 94.62 106 LEU A CA 1
ATOM 849 C C . LEU A 1 106 ? 0.279 -10.582 1.627 1.00 94.62 106 LEU A C 1
ATOM 851 O O . LEU A 1 106 ? -0.258 -11.664 1.421 1.00 94.62 106 LEU A O 1
ATOM 855 N N . HIS A 1 107 ? 0.272 -10.010 2.827 1.00 93.00 107 HIS A N 1
ATOM 856 C CA . HIS A 1 107 ? -0.338 -10.659 3.983 1.00 93.00 107 HIS A CA 1
ATOM 857 C C . HIS A 1 107 ? -1.675 -10.025 4.330 1.00 93.00 107 HIS A C 1
ATOM 859 O O . HIS A 1 107 ? -2.639 -10.725 4.620 1.00 93.00 107 HIS A O 1
ATOM 865 N N . ARG A 1 108 ? -1.729 -8.687 4.336 1.00 93.62 108 ARG A N 1
ATOM 866 C CA . ARG A 1 108 ? -2.889 -7.928 4.813 1.00 93.62 108 ARG A CA 1
ATOM 867 C C . ARG A 1 108 ? -3.195 -6.733 3.923 1.00 93.62 108 ARG A C 1
ATOM 869 O O . ARG A 1 108 ? -2.306 -6.110 3.349 1.00 93.62 108 ARG A O 1
ATOM 876 N N . ALA A 1 109 ? -4.467 -6.390 3.834 1.00 94.94 109 ALA A N 1
ATOM 877 C CA . ALA A 1 109 ? -4.949 -5.168 3.225 1.00 94.94 109 ALA A CA 1
ATOM 878 C C . ALA A 1 109 ? -5.607 -4.291 4.288 1.00 94.94 109 ALA A C 1
ATOM 880 O O . ALA A 1 109 ? -6.266 -4.791 5.197 1.00 94.94 109 ALA A O 1
ATOM 881 N N . VAL A 1 110 ? -5.491 -2.975 4.134 1.00 95.44 110 VAL A N 1
ATOM 882 C CA . VAL A 1 110 ? -6.396 -2.007 4.750 1.00 95.44 110 VAL A CA 1
ATOM 883 C C . VAL A 1 110 ? -7.319 -1.502 3.650 1.00 95.44 110 VAL A C 1
ATOM 885 O O . VAL A 1 110 ? -6.912 -0.740 2.767 1.00 95.44 110 VAL A O 1
ATOM 888 N N . LYS A 1 111 ? -8.556 -2.002 3.667 1.00 94.56 111 LYS A N 1
ATOM 889 C CA . LYS A 1 111 ? -9.620 -1.628 2.734 1.00 94.56 111 LYS A CA 1
ATOM 890 C C . LYS A 1 111 ? -10.449 -0.482 3.307 1.00 94.56 111 LYS A C 1
ATOM 892 O O . LYS A 1 111 ? -10.461 -0.236 4.513 1.00 94.56 111 LYS A O 1
ATOM 897 N N . ARG A 1 112 ? -11.196 0.184 2.418 1.00 93.69 112 ARG A N 1
ATOM 898 C CA . ARG A 1 112 ? -12.149 1.259 2.754 1.00 93.69 112 ARG A CA 1
ATOM 899 C C . ARG A 1 112 ? -11.512 2.413 3.547 1.00 93.69 112 ARG A C 1
ATOM 901 O O . ARG A 1 112 ? -12.212 3.065 4.312 1.00 93.69 112 ARG A O 1
ATOM 908 N N . LEU A 1 113 ? -10.210 2.661 3.360 1.00 95.44 113 LEU A N 1
ATOM 909 C CA . LEU A 1 113 ? -9.467 3.691 4.083 1.00 95.44 113 LEU A CA 1
ATOM 910 C C . LEU A 1 113 ? -9.903 5.085 3.615 1.00 95.44 113 LEU A C 1
ATOM 912 O O . LEU A 1 113 ? -9.525 5.545 2.537 1.00 95.44 113 LEU A O 1
ATOM 916 N N . ARG A 1 114 ? -10.725 5.750 4.425 1.00 94.62 114 ARG A N 1
ATOM 917 C CA . ARG A 1 114 ? -11.380 7.019 4.092 1.00 94.62 114 ARG A CA 1
ATOM 918 C C . ARG A 1 114 ? -10.979 8.105 5.077 1.00 94.62 114 ARG A C 1
ATOM 920 O O . ARG A 1 114 ? -10.899 7.859 6.274 1.00 94.62 114 ARG A O 1
ATOM 927 N N . HIS A 1 115 ? -10.764 9.314 4.564 1.00 93.69 115 HIS A N 1
ATOM 928 C CA . HIS A 1 115 ? -10.496 10.497 5.378 1.00 93.69 115 HIS A CA 1
ATOM 929 C C . HIS A 1 115 ? -11.731 10.854 6.228 1.00 93.69 115 HIS A C 1
ATOM 931 O O . HIS A 1 115 ? -12.782 11.197 5.679 1.00 93.69 115 HIS A O 1
ATOM 937 N N . ASN A 1 116 ? -11.602 10.783 7.554 1.00 89.56 116 ASN A N 1
ATOM 938 C CA . ASN A 1 116 ? -12.623 11.204 8.507 1.00 89.56 116 ASN A CA 1
ATOM 939 C C . ASN A 1 116 ? -12.493 12.717 8.741 1.00 89.56 116 ASN A C 1
ATOM 941 O O . ASN A 1 116 ? -11.601 13.178 9.449 1.00 89.56 116 ASN A O 1
ATOM 945 N N . ARG A 1 117 ? -13.398 13.486 8.125 1.00 81.31 117 ARG A N 1
ATOM 946 C CA . ARG A 1 117 ? -13.408 14.955 8.208 1.00 81.31 117 ARG A CA 1
ATOM 947 C C . ARG A 1 117 ? -13.859 15.473 9.579 1.00 81.31 117 ARG A C 1
ATOM 949 O O . ARG A 1 117 ? -13.351 16.487 10.033 1.00 81.31 117 ARG A O 1
ATOM 956 N N . MET A 1 118 ? -14.777 14.774 10.254 1.00 66.56 118 MET A N 1
ATOM 957 C CA . MET A 1 118 ? -15.433 15.304 11.459 1.00 66.56 118 MET A CA 1
ATOM 958 C C . MET A 1 118 ? -14.492 15.341 12.665 1.00 66.56 118 MET A C 1
ATOM 960 O O . MET A 1 118 ? -14.447 16.335 13.388 1.00 66.56 118 MET A O 1
ATOM 964 N N . LEU A 1 119 ? -13.676 14.299 12.852 1.00 60.28 119 LEU A N 1
ATOM 965 C CA . LEU A 1 119 ? -12.748 14.225 13.987 1.00 60.28 119 LEU A CA 1
ATOM 966 C C . LEU A 1 119 ? -11.645 15.306 13.927 1.00 60.28 119 LEU A C 1
ATOM 968 O O . LEU A 1 119 ? -11.063 15.647 14.954 1.00 60.28 119 LEU A O 1
ATOM 972 N N . GLY A 1 120 ? -11.400 15.876 12.740 1.00 53.97 120 GLY A N 1
ATOM 973 C CA . GLY A 1 120 ? -10.459 16.974 12.507 1.00 53.97 120 GLY A CA 1
ATOM 974 C C . GLY A 1 120 ? -11.048 18.390 12.626 1.00 53.97 120 GLY A C 1
ATOM 975 O O . GLY A 1 120 ? -10.311 19.361 12.473 1.00 53.97 120 GLY A O 1
ATOM 976 N N . GLU A 1 121 ? -12.350 18.536 12.886 1.00 54.66 121 GLU A N 1
ATOM 977 C CA . GLU A 1 121 ? -13.027 19.846 12.952 1.00 54.66 121 GLU A CA 1
ATOM 978 C C . GLU A 1 121 ? -13.836 20.014 14.253 1.00 54.66 121 GLU A C 1
ATOM 980 O O . GLU A 1 121 ? -13.849 21.094 14.844 1.00 54.66 121 GLU A O 1
ATOM 985 N N . SER A 1 122 ? -14.429 18.938 14.784 1.00 48.41 122 SER A N 1
ATOM 986 C CA . SER A 1 122 ? -15.297 18.989 15.974 1.00 48.41 122 SER A CA 1
ATOM 987 C C . SER A 1 122 ? -14.579 19.217 17.314 1.00 48.41 122 SER A C 1
ATOM 989 O O . SER A 1 122 ? -15.246 19.454 18.317 1.00 48.41 122 SER A O 1
ATOM 991 N N . ALA A 1 123 ? -13.242 19.209 17.361 1.00 48.06 123 ALA A N 1
ATOM 992 C CA . ALA A 1 123 ? -12.486 19.552 18.574 1.00 48.06 123 ALA A CA 1
ATOM 993 C C . ALA A 1 123 ? -12.516 21.061 18.918 1.00 48.06 123 ALA A C 1
ATOM 995 O O . ALA A 1 123 ? -12.084 21.447 20.000 1.00 48.06 123 ALA A O 1
ATOM 996 N N . GLY A 1 124 ? -13.015 21.914 18.011 1.00 48.19 124 GLY A N 1
ATOM 997 C CA . GLY A 1 124 ? -13.111 23.368 18.201 1.00 48.19 124 GLY A CA 1
ATOM 998 C C . GLY A 1 124 ? -14.424 23.879 18.810 1.00 48.19 124 GLY A C 1
ATOM 999 O O . GLY A 1 124 ? -14.566 25.084 18.988 1.00 48.19 124 GLY A O 1
ATOM 1000 N N . ALA A 1 125 ? -15.385 23.001 19.119 1.00 46.44 125 ALA A N 1
ATOM 1001 C CA . ALA A 1 125 ? -16.697 23.375 19.657 1.00 46.44 125 ALA A CA 1
ATOM 1002 C C . ALA A 1 125 ? -16.818 23.072 21.164 1.00 46.44 125 ALA A C 1
ATOM 1004 O O . ALA A 1 125 ? -17.731 22.371 21.601 1.00 46.44 125 ALA A O 1
ATOM 1005 N N . SER A 1 126 ? -15.895 23.596 21.978 1.00 40.06 126 SER A N 1
ATOM 1006 C CA . SER A 1 126 ? -16.075 23.608 23.435 1.00 40.06 126 SER A CA 1
ATOM 1007 C C . SER A 1 126 ? -17.205 24.568 23.811 1.00 40.06 126 SER A C 1
ATOM 1009 O O . SER A 1 126 ? -17.189 25.731 23.408 1.00 40.06 126 SER A O 1
ATOM 1011 N N . ALA A 1 127 ? -18.175 24.073 24.579 1.00 46.38 127 ALA A N 1
ATOM 1012 C CA . ALA A 1 127 ? -19.399 24.788 24.921 1.00 46.38 127 ALA A CA 1
ATOM 1013 C C . ALA A 1 127 ? -19.147 26.150 25.591 1.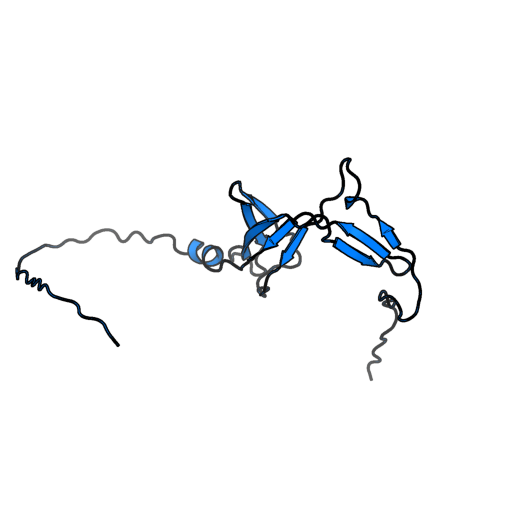00 46.38 127 ALA A C 1
ATOM 1015 O O . ALA A 1 127 ? -18.386 26.251 26.553 1.00 46.38 127 ALA A O 1
ATOM 1016 N N . ALA A 1 128 ? -19.869 27.177 25.138 1.00 42.78 128 ALA A N 1
ATOM 1017 C CA . ALA A 1 128 ? -20.051 28.400 25.909 1.00 42.78 128 ALA A CA 1
A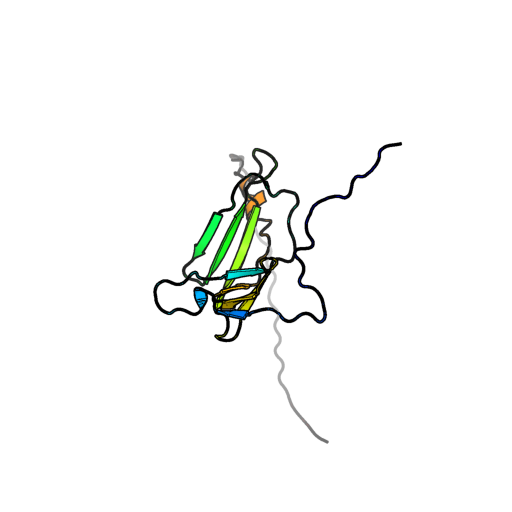TOM 1018 C C . ALA A 1 128 ? -21.108 28.153 27.006 1.00 42.78 128 ALA A C 1
ATOM 1020 O O . ALA A 1 128 ? -22.203 27.681 26.684 1.00 42.78 128 ALA A O 1
ATOM 1021 N N . PRO A 1 129 ? -20.838 28.473 28.284 1.00 43.84 129 PRO A N 1
ATOM 1022 C CA . PRO A 1 129 ? -21.847 28.408 29.331 1.00 43.84 129 PRO A CA 1
ATOM 1023 C C . PRO A 1 129 ? -22.729 29.664 29.275 1.00 43.84 129 PRO A C 1
ATOM 1025 O O . PRO A 1 129 ? -22.357 30.720 29.782 1.00 43.84 129 PRO A O 1
ATOM 1028 N N . ALA A 1 130 ? -23.915 29.554 28.676 1.00 39.44 130 ALA A N 1
ATOM 1029 C CA . ALA A 1 130 ? -24.950 30.579 28.795 1.00 39.44 130 ALA A CA 1
ATOM 1030 C C . ALA A 1 130 ? -25.733 30.362 30.103 1.00 39.44 130 ALA A C 1
ATOM 1032 O O . ALA A 1 130 ? -26.636 29.530 30.174 1.00 39.44 130 ALA A O 1
ATOM 1033 N N . GLY A 1 131 ? -25.346 31.083 31.156 1.00 35.62 131 GLY A N 1
ATOM 1034 C CA . GLY A 1 131 ? -26.045 31.062 32.439 1.00 35.62 131 GLY A CA 1
ATOM 1035 C C . GLY A 1 131 ? -27.314 31.922 32.434 1.00 35.62 131 GLY A C 1
ATOM 1036 O O . GLY A 1 131 ? -27.246 33.106 32.135 1.00 35.62 131 GLY A O 1
ATOM 1037 N N . PHE A 1 132 ? -28.431 31.300 32.821 1.00 40.06 132 PHE A N 1
ATOM 1038 C CA . PHE A 1 132 ? -29.623 31.858 33.481 1.00 40.06 132 PHE A CA 1
ATOM 1039 C C . PHE A 1 132 ? -30.206 33.219 33.046 1.00 40.06 132 PHE A C 1
ATOM 1041 O O . PHE A 1 132 ? -29.686 34.286 33.361 1.00 40.06 132 PHE A O 1
ATOM 1048 N N . SER A 1 133 ? -31.449 33.174 32.557 1.00 36.22 133 SER A N 1
ATOM 1049 C CA . SER A 1 133 ? -32.527 34.084 32.982 1.00 36.22 133 SER A CA 1
ATOM 1050 C C . SER A 1 133 ? -33.882 33.385 32.843 1.00 36.22 133 SER A C 1
ATOM 1052 O O . SER A 1 133 ? -34.085 32.595 31.925 1.00 36.22 133 SER A O 1
ATOM 1054 N N . ASP A 1 134 ? -34.769 33.659 33.792 1.00 33.06 134 ASP A N 1
ATOM 1055 C CA . ASP A 1 134 ? -36.084 33.041 33.993 1.00 33.06 134 ASP A CA 1
ATOM 1056 C C . ASP A 1 134 ? -37.121 33.379 32.899 1.00 33.06 134 ASP A C 1
ATOM 1058 O O . ASP A 1 134 ? -37.091 34.485 32.358 1.00 33.06 134 ASP A O 1
ATOM 1062 N N . ALA A 1 135 ? -38.076 32.466 32.645 1.00 34.44 135 ALA A N 1
ATOM 1063 C CA . ALA A 1 135 ? -39.517 32.716 32.853 1.00 34.44 135 ALA A CA 1
ATOM 1064 C C . ALA A 1 135 ? -40.456 31.714 32.130 1.00 34.44 135 ALA A C 1
ATOM 1066 O O . ALA A 1 135 ? -40.658 31.780 30.921 1.00 34.44 135 ALA A O 1
ATOM 1067 N N . SER A 1 136 ? -41.193 30.944 32.940 1.00 34.25 136 SER A N 1
ATOM 1068 C CA . SER A 1 136 ? -42.568 30.454 32.694 1.00 34.25 136 SER A CA 1
ATOM 1069 C C . SER A 1 136 ? -42.859 29.332 31.667 1.00 34.25 136 SER A C 1
ATOM 1071 O O . SER A 1 136 ? -42.285 29.207 30.589 1.00 34.25 136 SER A O 1
ATOM 1073 N N . SER A 1 137 ? -43.830 28.489 32.033 1.00 37.84 137 SER A N 1
ATOM 1074 C CA . SER A 1 137 ? -44.460 27.401 31.261 1.00 37.84 137 SER A CA 1
ATOM 1075 C C . SER A 1 137 ? -45.744 26.943 31.987 1.00 37.84 137 SER A C 1
ATOM 1077 O O . SER A 1 137 ? -45.852 27.209 33.186 1.00 37.84 137 SER A O 1
ATOM 1079 N N . PRO A 1 138 ? -46.652 26.135 31.383 1.00 61.09 138 PRO A N 1
ATOM 1080 C CA . PRO A 1 138 ? -46.863 25.835 29.957 1.00 61.09 138 PRO A CA 1
ATOM 1081 C C . PRO A 1 138 ? -48.225 26.461 29.492 1.00 61.09 138 PRO A C 1
ATOM 1083 O O . PRO A 1 138 ? -48.232 27.684 29.408 1.00 61.09 138 PRO A O 1
ATOM 1086 N N . PRO A 1 139 ? -49.409 25.804 29.332 1.00 55.72 139 PRO A N 1
ATOM 1087 C CA . PRO A 1 139 ? -49.766 24.526 28.690 1.00 55.72 139 PRO A CA 1
ATOM 1088 C C . PRO A 1 139 ? -50.992 24.541 27.720 1.00 55.72 139 PRO A C 1
ATOM 1090 O O . PRO A 1 139 ? -51.787 25.468 27.674 1.00 55.72 139 PRO A O 1
ATOM 1093 N N . LEU A 1 140 ? -51.219 23.370 27.098 1.00 38.97 140 LEU A N 1
ATOM 1094 C CA . LEU A 1 140 ? -52.516 22.752 26.729 1.00 38.97 140 LEU A CA 1
ATOM 1095 C C . LEU A 1 140 ? -53.327 23.222 25.493 1.00 38.97 140 LEU A C 1
ATOM 1097 O O . LEU A 1 140 ? -54.203 24.074 25.571 1.00 38.97 140 LEU A O 1
ATOM 1101 N N . ALA A 1 141 ? -53.235 22.413 24.427 1.00 40.25 141 ALA A N 1
ATOM 1102 C CA . ALA A 1 141 ? -54.383 22.005 23.606 1.00 40.25 141 ALA A CA 1
ATOM 1103 C C . ALA A 1 141 ? -54.240 20.518 23.200 1.00 40.25 141 ALA A C 1
ATOM 1105 O O . ALA A 1 141 ? -53.142 20.058 22.888 1.00 40.25 141 ALA A O 1
ATOM 1106 N N . LYS A 1 142 ? -55.337 19.746 23.249 1.00 43.47 142 LYS A N 1
ATOM 1107 C CA . LYS A 1 142 ? -55.405 18.304 22.913 1.00 43.47 142 LYS A CA 1
ATOM 1108 C C . LYS A 1 142 ? -56.193 18.095 21.611 1.00 43.47 142 LYS A C 1
ATOM 1110 O O . LYS A 1 142 ? -57.145 18.825 21.367 1.00 43.47 142 LYS A O 1
ATOM 1115 N N . GLY A 1 143 ? -55.884 17.036 20.859 1.00 34.97 143 GLY A N 1
ATOM 1116 C CA . GLY A 1 143 ? -56.654 16.586 19.683 1.00 34.97 143 GLY A CA 1
ATOM 1117 C C . GLY A 1 143 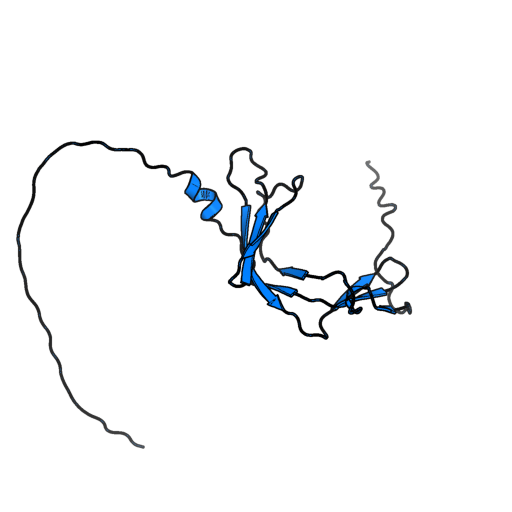? -55.966 15.392 19.009 1.00 34.97 143 GLY A C 1
ATOM 1118 O O . GLY A 1 143 ? -55.084 15.591 18.191 1.00 34.97 143 GLY A O 1
ATOM 1119 N N . ILE A 1 144 ? -56.079 14.179 19.559 1.00 37.91 144 ILE A N 1
ATOM 1120 C CA . ILE A 1 144 ? -57.096 13.146 19.251 1.00 37.91 144 ILE A CA 1
ATOM 1121 C C . ILE A 1 144 ? -56.718 12.281 18.030 1.00 37.91 144 ILE A C 1
ATOM 1123 O O . ILE A 1 144 ? -56.327 12.759 16.974 1.00 37.91 144 ILE A O 1
ATOM 1127 N N . LYS A 1 145 ? -56.805 10.964 18.252 1.00 40.59 145 LYS A N 1
ATOM 1128 C CA . LYS A 1 145 ? -56.456 9.856 17.348 1.00 40.59 145 LYS A CA 1
ATOM 1129 C C . LYS A 1 145 ? -57.378 9.820 16.126 1.00 40.59 145 LYS A C 1
ATOM 1131 O O . LYS A 1 145 ? -58.551 10.111 16.299 1.00 40.59 145 LYS A O 1
ATOM 1136 N N . HIS A 1 146 ? -56.932 9.224 15.016 1.00 38.16 146 HIS A N 1
ATOM 1137 C CA . HIS A 1 146 ? -57.787 8.305 14.250 1.00 38.16 146 HIS A CA 1
ATOM 1138 C C . HIS A 1 146 ? -56.977 7.196 13.560 1.00 38.16 146 HIS A C 1
ATOM 1140 O O . HIS A 1 146 ? -56.047 7.449 12.803 1.00 38.16 146 HIS A O 1
ATOM 1146 N N . GLN A 1 147 ? -57.364 5.954 13.849 1.00 46.19 147 GLN A N 1
ATOM 1147 C CA . GLN A 1 147 ? -57.083 4.760 13.048 1.00 46.19 147 GLN A CA 1
ATOM 1148 C C . GLN A 1 147 ? -58.192 4.655 11.981 1.00 46.19 147 GLN A C 1
ATOM 1150 O O . GLN A 1 147 ? -59.295 5.165 12.211 1.00 46.19 147 GLN A O 1
ATOM 1155 N N . PRO A 1 148 ? -57.956 3.961 10.858 1.00 45.69 148 PRO A N 1
ATOM 1156 C CA . PRO A 1 148 ? -58.754 2.746 10.678 1.00 45.69 148 PRO A CA 1
ATOM 1157 C C . PRO A 1 148 ? -57.936 1.556 10.159 1.00 45.69 148 PRO A C 1
ATOM 1159 O O . PRO A 1 148 ? -56.973 1.702 9.411 1.00 45.69 148 PRO A O 1
ATOM 1162 N N . ALA A 1 149 ? -58.352 0.359 10.563 1.00 41.75 149 ALA A N 1
ATOM 1163 C CA . ALA A 1 149 ? -57.994 -0.874 9.877 1.00 41.75 149 ALA A CA 1
ATOM 1164 C C . ALA A 1 149 ? -59.025 -1.145 8.773 1.00 41.75 149 ALA A C 1
ATOM 1166 O O . ALA A 1 149 ? -60.194 -0.812 8.948 1.00 41.75 149 ALA A O 1
ATOM 1167 N N . ASN A 1 150 ? -58.619 -1.821 7.699 1.00 37.91 150 ASN A N 1
ATOM 1168 C CA . ASN A 1 150 ? -59.533 -2.648 6.917 1.00 37.91 150 ASN A CA 1
ATOM 1169 C C . ASN A 1 150 ? -58.809 -3.901 6.409 1.00 37.91 150 ASN A C 1
ATOM 1171 O O . ASN A 1 150 ? -57.597 -3.894 6.193 1.00 37.91 150 ASN A O 1
ATOM 1175 N N . LYS A 1 151 ? -59.573 -4.989 6.319 1.00 45.72 151 LYS A N 1
ATOM 1176 C CA . LYS A 1 151 ? -59.161 -6.324 5.865 1.00 45.72 151 LYS A CA 1
ATOM 1177 C C . LYS A 1 151 ? -59.433 -6.490 4.360 1.00 45.72 151 LYS A C 1
ATOM 1179 O O . LYS A 1 151 ? -60.024 -5.612 3.745 1.00 45.72 151 LYS A O 1
ATOM 1184 N N . GLU A 1 152 ? -59.111 -7.695 3.881 1.00 38.53 152 GLU A N 1
ATOM 1185 C CA . GLU A 1 152 ? -59.569 -8.338 2.634 1.00 38.53 152 GLU A CA 1
ATOM 1186 C C . GLU A 1 152 ? -58.786 -7.993 1.358 1.00 38.53 152 GLU A C 1
ATOM 1188 O O . GLU A 1 152 ? -58.266 -6.891 1.231 1.00 38.53 152 GLU A O 1
ATOM 1193 N N . THR A 1 153 ? -58.663 -8.865 0.346 1.00 39.78 153 THR A N 1
ATOM 1194 C CA . THR A 1 153 ? -58.665 -10.351 0.237 1.00 39.78 153 THR A CA 1
ATOM 1195 C C . THR A 1 153 ? -58.055 -10.671 -1.149 1.00 39.78 153 THR A C 1
ATOM 1197 O O . THR A 1 153 ? -58.145 -9.847 -2.056 1.00 39.78 153 THR A O 1
ATOM 1200 N N . PHE A 1 154 ? -57.402 -11.827 -1.338 1.00 45.53 154 PHE A N 1
ATOM 1201 C CA . PHE A 1 154 ? -56.859 -12.251 -2.648 1.00 45.53 154 PHE A CA 1
ATOM 1202 C C . PHE A 1 154 ? -57.966 -12.430 -3.714 1.00 45.53 154 PHE A C 1
ATOM 1204 O O . PHE A 1 154 ? -59.103 -12.749 -3.368 1.00 45.53 154 PHE A O 1
ATOM 1211 N N . PRO A 1 155 ? -57.640 -12.312 -5.015 1.00 56.66 155 PRO A N 1
ATOM 1212 C CA . PRO A 1 155 ? -57.355 -13.546 -5.763 1.00 56.66 155 PRO A CA 1
ATOM 1213 C C . PRO A 1 155 ? -56.144 -13.441 -6.717 1.00 56.66 155 PRO A C 1
ATOM 1215 O O . PRO A 1 155 ? -55.503 -12.400 -6.831 1.00 56.66 155 PRO A O 1
ATOM 1218 N N . ALA A 1 156 ? -55.825 -14.555 -7.378 1.00 49.19 156 ALA A N 1
ATOM 1219 C CA . ALA A 1 156 ? -54.748 -14.715 -8.364 1.00 49.19 156 ALA A CA 1
ATOM 1220 C C . ALA A 1 156 ? -55.313 -15.159 -9.737 1.00 49.19 156 ALA A C 1
ATOM 1222 O O . ALA A 1 156 ? -56.533 -15.279 -9.857 1.00 49.19 156 ALA A O 1
ATOM 1223 N N . VAL A 1 157 ? -54.421 -15.527 -10.681 1.00 43.28 157 VAL A N 1
ATOM 1224 C CA . VAL A 1 157 ? -54.692 -16.192 -11.991 1.00 43.28 157 VAL A CA 1
ATOM 1225 C C . VAL A 1 157 ? -55.126 -15.193 -13.096 1.00 43.28 157 VAL A C 1
ATOM 1227 O O . VAL A 1 157 ? -55.847 -14.246 -12.774 1.00 43.28 157 VAL A O 1
ATOM 1230 N N . PRO A 1 158 ? -54.706 -15.336 -14.380 1.00 62.34 158 PRO A N 1
ATOM 1231 C CA . PRO A 1 158 ? -54.014 -16.463 -15.041 1.00 62.34 158 PRO A CA 1
ATOM 1232 C C . PRO A 1 158 ? -52.482 -16.424 -15.021 1.00 62.34 158 PRO A C 1
ATOM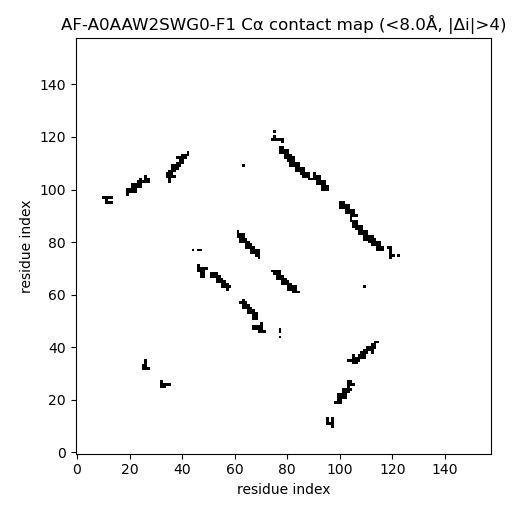 1234 O O . PRO A 1 158 ? -51.909 -15.356 -15.320 1.00 62.34 158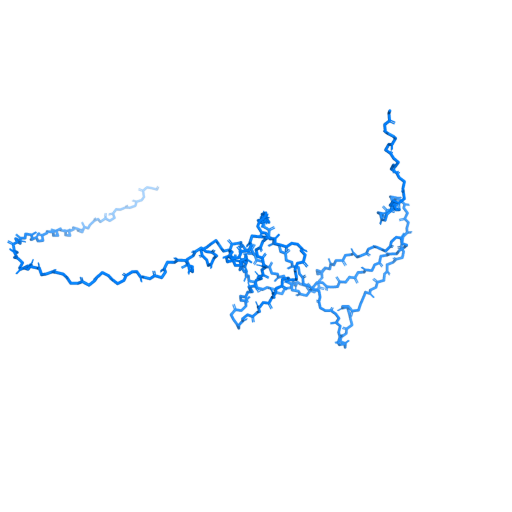 PRO A O 1
#

Organism: NCBI:txid2727403

pLDDT: mean 76.49, std 22.41, range [33.06, 96.44]

Foldseek 3Di:
DDDDPPDDPPPLDDDPPDDAAEAEDQQPPPPPGDAAEEEDDDDDDPQFDPVDDWDWDQDPQQKIKIWGDGPDPPFFIWIWIFGKDFDDQPAWDWDGRSGHIYIHGHTMYGPPTYTDPCVRPVVPCDDDDPDDDDDDDDDDDDDDDDDDDDDDDDDDDD

Solvent-accessible surface area (backbone atoms only — not comparable to full-atom values): 10516 Å² total; per-residue (Å²): 138,86,83,82,79,91,74,81,81,75,81,57,66,85,63,82,102,61,90,66,58,76,43,83,37,59,40,78,41,89,76,91,40,64,82,39,70,47,80,55,62,93,74,83,69,87,53,51,33,82,90,56,83,64,52,79,48,77,54,95,84,39,36,33,41,40,38,31,49,35,61,51,85,94,51,53,47,47,36,29,41,26,36,55,46,75,50,54,94,86,40,62,46,78,46,67,82,66,77,42,36,36,40,32,42,38,46,34,35,33,42,77,33,38,77,46,66,57,82,36,55,64,82,76,70,74,80,80,86,84,78,85,81,89,84,92,81,90,86,90,88,88,84,84,88,84,85,84,87,83,83,88,78,88,88,81,84,135

Mean predicted aligned error: 15.8 Å

Nearest PDB structures (foldseek):
  7oky-assembly1_O  TM=8.691E-01  e=3.005E-08  Homo sapiens
  7eg9-assembly1_A  TM=3.092E-01  e=2.088E-01  Homo sapiens
  8wak-assembly1_A  TM=3.082E-01  e=2.352E-01  Homo sapiens
  7eg7-assembly1_A  TM=3.082E-01  e=2.352E-01  Homo sapiens
  7ena-assembly1_DA  TM=3.082E-01  e=2.352E-01  Homo sapiens

InterPro domains:
  IPR019194 Transcription elongation factor Eaf, N-terminal [PF09816] (20-117)
  IPR027093 EAF family [PTHR15970] (8-137)

Radius of gyration: 29.97 Å; Cα contacts (8 Å, |Δi|>4): 217; chains: 1; bounding box: 80×53×58 Å

Sequence (158 aa):
MAGINNSNEPSTAPQADRWYNLTLGSSFKDQNSSKFCTFRYDFKPASIDKNQRGALHKSKDNKVTVEFQNIQPGKPKVIFEGTTEDYKDNDAVLFFDGESFRLERLHRAVKRLRHNRMLGESAGASAAPAGFSDASSPPLAKGIKHQPANKETFPAVP